Protein AF-A0A956WF31-F1 (afdb_monomer_lite)

Structure (mmCIF, N/CA/C/O backbone):
data_AF-A0A956WF31-F1
#
_entry.id   AF-A0A956WF31-F1
#
loop_
_atom_site.group_PDB
_atom_site.id
_atom_site.type_symbol
_atom_site.label_atom_id
_atom_site.label_alt_id
_atom_site.label_comp_id
_atom_site.label_asym_id
_atom_site.label_entity_id
_atom_site.label_seq_id
_atom_site.pdbx_PDB_ins_code
_atom_site.Cartn_x
_atom_site.Cartn_y
_atom_site.Cartn_z
_atom_site.occupancy
_atom_site.B_iso_or_equiv
_atom_site.auth_seq_id
_atom_site.auth_comp_id
_atom_site.auth_asym_id
_atom_site.auth_atom_id
_atom_site.pdbx_PDB_model_num
ATOM 1 N N . MET A 1 1 ? 8.625 33.386 24.956 1.00 54.91 1 MET A N 1
ATOM 2 C CA . MET A 1 1 ? 9.769 32.524 25.328 1.00 54.91 1 MET A CA 1
ATOM 3 C C . MET A 1 1 ? 9.288 31.085 25.272 1.00 54.91 1 MET A C 1
ATOM 5 O O . MET A 1 1 ? 8.190 30.836 25.751 1.00 54.91 1 MET A O 1
ATOM 9 N N . ALA A 1 2 ? 10.024 30.176 24.630 1.00 57.44 2 ALA A N 1
ATOM 10 C CA . ALA A 1 2 ? 9.642 28.764 24.599 1.00 57.44 2 ALA A CA 1
ATOM 11 C C . ALA A 1 2 ? 9.961 28.107 25.951 1.00 57.44 2 ALA A C 1
ATOM 13 O O . ALA A 1 2 ? 11.035 28.339 26.504 1.00 57.44 2 ALA A O 1
ATOM 14 N N . SER A 1 3 ? 9.042 27.301 26.483 1.00 69.19 3 SER A N 1
ATOM 15 C CA . SER A 1 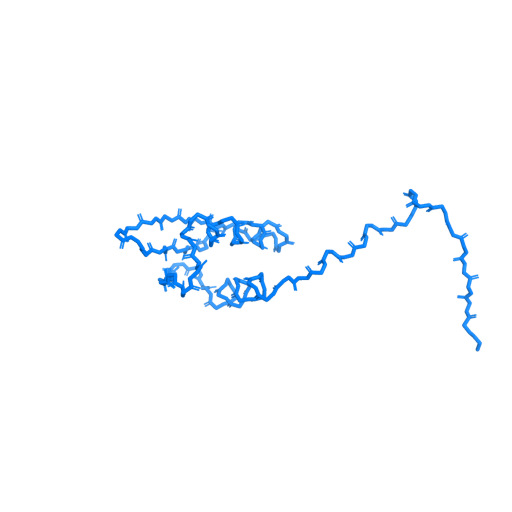3 ? 9.304 26.434 27.634 1.00 69.19 3 SER A CA 1
ATOM 16 C C . SER A 1 3 ? 10.054 25.187 27.168 1.00 69.19 3 SER A C 1
ATOM 18 O O . SER A 1 3 ? 9.565 24.475 26.292 1.00 69.19 3 SER A O 1
ATOM 20 N N . VAL A 1 4 ? 11.224 24.918 27.749 1.00 78.94 4 VAL A N 1
ATOM 21 C CA . VAL A 1 4 ? 12.024 23.723 27.447 1.00 78.94 4 VAL A CA 1
ATOM 22 C C . VAL A 1 4 ? 11.915 22.757 28.623 1.00 78.94 4 VAL A C 1
ATOM 24 O O . VAL A 1 4 ? 12.237 23.126 29.750 1.00 78.94 4 VAL A O 1
ATOM 27 N N . GLN A 1 5 ? 11.465 21.530 28.361 1.00 86.44 5 GLN A N 1
ATOM 28 C CA . GLN A 1 5 ? 11.407 20.445 29.339 1.00 86.44 5 GLN A CA 1
ATOM 29 C C . GLN A 1 5 ? 12.267 19.284 28.831 1.00 86.44 5 GLN A C 1
ATOM 31 O O . GLN A 1 5 ? 12.103 18.843 27.696 1.00 86.44 5 GLN A O 1
ATOM 36 N N . ILE A 1 6 ? 13.205 18.820 29.659 1.00 89.94 6 ILE A N 1
ATOM 37 C CA . ILE A 1 6 ? 14.081 17.679 29.363 1.00 89.94 6 ILE A CA 1
ATOM 38 C C . ILE A 1 6 ? 13.466 16.455 30.046 1.00 89.94 6 ILE A C 1
ATOM 40 O O . ILE A 1 6 ? 13.291 16.463 31.262 1.00 89.94 6 ILE A O 1
ATOM 44 N N . ILE A 1 7 ? 13.111 15.435 29.265 1.00 91.56 7 ILE A N 1
ATOM 45 C CA . ILE A 1 7 ? 12.496 14.181 29.733 1.00 91.56 7 ILE A CA 1
ATOM 46 C C . ILE A 1 7 ? 13.406 12.988 29.430 1.00 91.56 7 ILE A C 1
ATOM 48 O O . ILE A 1 7 ? 14.340 13.104 28.631 1.00 91.56 7 ILE A O 1
ATOM 52 N N . SER A 1 8 ? 13.139 11.843 30.059 1.00 81.31 8 SER A N 1
ATOM 53 C CA . SER A 1 8 ? 13.852 10.599 29.757 1.00 81.31 8 SER A CA 1
ATOM 54 C C . SER A 1 8 ? 13.411 10.015 28.405 1.00 81.31 8 SER A C 1
ATOM 56 O O . SER A 1 8 ? 12.265 10.184 27.990 1.00 81.31 8 SER A O 1
ATOM 58 N N . GLU A 1 9 ? 14.304 9.308 27.702 1.00 81.25 9 GLU A N 1
ATOM 59 C CA . GLU A 1 9 ? 14.013 8.742 26.370 1.00 81.25 9 GLU A CA 1
ATOM 60 C C . GLU A 1 9 ? 12.813 7.777 26.383 1.00 81.25 9 GLU A C 1
ATOM 62 O O . GLU A 1 9 ? 12.035 7.743 25.436 1.00 81.25 9 GLU A O 1
ATOM 67 N N . ASN A 1 10 ? 12.605 7.056 27.489 1.00 83.38 10 ASN A N 1
ATOM 68 C CA . ASN A 1 10 ? 11.494 6.110 27.648 1.00 83.38 10 ASN A CA 1
ATOM 69 C C . ASN A 1 10 ? 10.126 6.790 27.817 1.00 83.38 10 ASN A C 1
ATOM 71 O O . ASN A 1 10 ? 9.094 6.164 27.582 1.00 83.38 10 ASN A O 1
ATOM 75 N N . GLU A 1 11 ? 10.113 8.050 28.249 1.00 83.19 11 GLU A N 1
ATOM 76 C CA . GLU A 1 11 ? 8.903 8.871 28.369 1.00 83.19 11 GLU A CA 1
ATOM 77 C C . GLU A 1 11 ? 8.634 9.667 27.088 1.00 83.19 11 GLU A C 1
ATOM 79 O O . GLU A 1 11 ? 7.534 10.191 26.897 1.00 83.19 11 GLU A O 1
ATOM 84 N N . ALA A 1 12 ? 9.625 9.755 26.196 1.00 81.38 12 ALA A N 1
ATOM 85 C CA . ALA A 1 12 ? 9.457 10.391 24.907 1.00 81.38 12 ALA A CA 1
ATOM 86 C C . ALA A 1 12 ? 8.595 9.497 23.995 1.00 81.38 12 ALA A C 1
ATOM 88 O O . ALA A 1 12 ? 8.862 8.300 23.847 1.00 81.38 12 ALA A O 1
ATOM 89 N N . PRO A 1 13 ? 7.561 10.048 23.336 1.00 76.94 13 PRO A N 1
ATOM 90 C CA . PRO A 1 13 ? 6.843 9.304 22.315 1.00 76.94 13 PRO A CA 1
ATOM 91 C C . PRO A 1 13 ? 7.809 8.916 21.191 1.00 76.94 13 PRO A C 1
ATOM 93 O O . PRO A 1 13 ? 8.692 9.692 20.820 1.00 76.94 13 PRO A O 1
ATOM 96 N N . ALA A 1 14 ? 7.622 7.723 20.623 1.00 74.69 14 ALA A N 1
ATOM 97 C CA . ALA A 1 14 ? 8.450 7.262 19.515 1.00 74.69 14 ALA A CA 1
ATOM 98 C C . ALA A 1 14 ? 8.444 8.295 18.379 1.00 74.69 14 ALA A C 1
ATOM 100 O O . ALA A 1 14 ? 7.378 8.734 17.935 1.00 74.69 14 ALA A O 1
ATOM 101 N N . ALA A 1 15 ? 9.636 8.660 17.896 1.00 69.75 15 ALA A N 1
ATOM 102 C CA . ALA A 1 15 ? 9.760 9.597 16.791 1.00 69.75 15 ALA A CA 1
ATOM 103 C C . ALA A 1 15 ? 8.936 9.092 15.591 1.00 69.75 15 ALA A C 1
ATOM 105 O O . ALA A 1 15 ? 9.020 7.904 15.242 1.00 69.75 15 ALA A O 1
ATOM 106 N N . PRO A 1 16 ? 8.133 9.958 14.947 1.00 61.22 16 PRO A N 1
ATOM 107 C CA . PRO A 1 16 ? 7.384 9.562 13.769 1.00 61.22 16 PRO A CA 1
ATOM 108 C C . PRO A 1 16 ? 8.377 9.067 12.718 1.00 61.22 16 PRO A C 1
ATOM 110 O O . PRO A 1 16 ? 9.288 9.787 12.310 1.00 61.22 16 PRO A O 1
ATOM 113 N N . LYS A 1 17 ? 8.224 7.809 12.292 1.00 65.31 17 LYS A N 1
ATOM 114 C CA . LYS A 1 17 ? 9.058 7.259 11.222 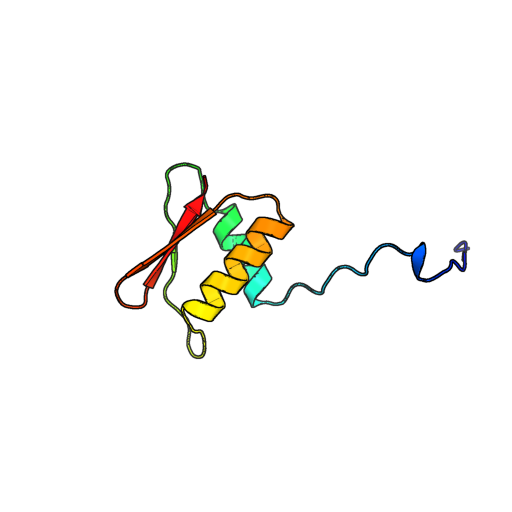1.00 65.31 17 LYS A CA 1
ATOM 115 C C . LYS A 1 17 ? 8.834 8.110 9.979 1.00 65.31 17 LYS A C 1
ATOM 117 O O . LYS A 1 17 ? 7.700 8.205 9.508 1.00 65.31 17 LYS A O 1
ATOM 122 N N . ALA A 1 18 ? 9.905 8.715 9.466 1.00 62.88 18 ALA A N 1
ATOM 123 C CA . ALA A 1 18 ? 9.856 9.485 8.232 1.00 62.88 18 ALA A CA 1
ATOM 124 C C . ALA A 1 18 ? 9.172 8.646 7.143 1.00 62.88 18 ALA A C 1
ATOM 126 O O . ALA A 1 18 ? 9.584 7.519 6.849 1.00 62.88 18 ALA A O 1
ATOM 127 N N . MET A 1 19 ? 8.081 9.173 6.590 1.00 66.94 19 MET A N 1
ATOM 128 C CA . MET A 1 19 ? 7.340 8.483 5.547 1.00 66.94 19 MET A CA 1
ATOM 129 C C . MET A 1 19 ? 8.148 8.594 4.255 1.00 66.94 19 MET A C 1
ATOM 131 O O . MET A 1 19 ? 8.373 9.690 3.747 1.00 66.94 19 MET A O 1
ATOM 135 N N . THR A 1 20 ? 8.624 7.463 3.739 1.00 79.00 20 THR A N 1
ATOM 136 C CA . THR A 1 20 ? 9.322 7.435 2.451 1.00 79.00 20 THR A CA 1
ATOM 137 C C . THR A 1 20 ? 8.360 7.814 1.325 1.00 79.00 20 THR A C 1
ATOM 139 O O . THR A 1 20 ? 7.147 7.633 1.450 1.00 79.00 20 THR A O 1
ATOM 142 N N . ARG A 1 21 ? 8.890 8.283 0.190 1.00 76.94 21 ARG A N 1
ATOM 143 C CA . ARG A 1 21 ? 8.086 8.592 -1.006 1.00 76.94 21 ARG A CA 1
ATOM 144 C C . ARG A 1 21 ? 7.158 7.432 -1.401 1.00 76.94 21 ARG A C 1
ATOM 146 O O . ARG A 1 21 ? 5.969 7.637 -1.604 1.00 76.94 21 ARG A O 1
ATOM 153 N N . ALA A 1 22 ? 7.668 6.201 -1.378 1.00 73.44 22 ALA A N 1
ATOM 154 C CA . ALA A 1 22 ? 6.878 5.000 -1.660 1.00 73.44 22 ALA A CA 1
ATOM 155 C C . ALA A 1 22 ? 5.720 4.777 -0.664 1.00 73.44 22 ALA A C 1
ATOM 157 O O . ALA A 1 22 ? 4.656 4.277 -1.032 1.00 73.44 22 ALA A O 1
ATOM 158 N N . ALA A 1 23 ? 5.905 5.145 0.607 1.00 78.44 23 ALA A N 1
ATOM 159 C CA . ALA A 1 23 ? 4.851 5.060 1.612 1.00 78.44 23 ALA A CA 1
ATOM 160 C C . ALA A 1 23 ? 3.786 6.156 1.425 1.00 78.44 23 ALA A C 1
ATOM 162 O O . ALA A 1 23 ? 2.602 5.879 1.615 1.00 78.44 23 ALA A O 1
ATOM 163 N N . GLN A 1 24 ? 4.178 7.359 0.992 1.00 82.94 24 GLN A N 1
ATOM 164 C CA . GLN A 1 24 ? 3.235 8.421 0.617 1.00 82.94 24 GLN A CA 1
ATOM 165 C C . GLN A 1 24 ? 2.393 8.018 -0.600 1.00 82.94 24 GLN A C 1
ATOM 167 O O . GLN A 1 24 ? 1.172 8.151 -0.573 1.00 82.94 24 GLN A O 1
ATOM 172 N N . GLU A 1 25 ? 3.028 7.458 -1.632 1.00 83.12 25 GLU A N 1
ATOM 173 C CA . GLU A 1 25 ? 2.348 6.935 -2.824 1.00 83.12 25 GLU A CA 1
ATOM 174 C C . GLU A 1 25 ? 1.362 5.816 -2.449 1.00 83.12 25 GLU A C 1
ATOM 176 O O . GLU A 1 25 ? 0.200 5.840 -2.854 1.00 83.12 25 GLU A O 1
ATOM 181 N N . SER A 1 26 ? 1.781 4.888 -1.583 1.00 83.69 26 SER A N 1
ATOM 182 C CA . SER A 1 26 ? 0.908 3.823 -1.072 1.00 83.69 26 SER A CA 1
ATOM 183 C C . SER A 1 26 ? -0.301 4.382 -0.313 1.00 83.69 26 SER A C 1
ATOM 185 O O . SER A 1 26 ? -1.417 3.897 -0.489 1.00 83.69 26 SER A O 1
ATOM 187 N N . LEU A 1 27 ? -0.108 5.414 0.514 1.00 84.88 27 LEU A N 1
ATOM 188 C CA . LEU A 1 27 ? -1.198 6.054 1.254 1.00 84.88 27 LEU A CA 1
ATOM 189 C C . LEU A 1 27 ? -2.183 6.758 0.316 1.00 84.88 27 LEU A C 1
ATOM 191 O O . LEU A 1 27 ? -3.391 6.650 0.511 1.00 84.88 27 LEU A O 1
ATOM 195 N N . ALA A 1 28 ? -1.684 7.437 -0.718 1.00 86.12 28 ALA A N 1
ATOM 196 C CA . ALA A 1 28 ? -2.528 8.080 -1.719 1.00 86.12 28 ALA A CA 1
ATOM 197 C C . ALA A 1 28 ? -3.433 7.061 -2.431 1.00 86.12 28 ALA A C 1
ATOM 199 O O . ALA A 1 28 ? -4.632 7.304 -2.567 1.00 86.12 28 ALA A O 1
ATOM 200 N N . ILE A 1 29 ? -2.892 5.894 -2.799 1.00 85.75 29 ILE A N 1
ATOM 201 C CA . ILE A 1 29 ? -3.671 4.796 -3.393 1.00 85.75 29 ILE A CA 1
ATOM 202 C C . ILE A 1 29 ? -4.751 4.308 -2.420 1.00 85.75 29 ILE A C 1
ATOM 204 O O . ILE A 1 29 ? -5.914 4.170 -2.801 1.00 85.75 29 ILE A O 1
ATOM 208 N N . LEU A 1 30 ? -4.392 4.074 -1.154 1.00 85.62 30 LEU A N 1
ATOM 209 C CA . LEU A 1 30 ? -5.339 3.600 -0.142 1.00 85.62 30 LEU A CA 1
ATOM 210 C C . LEU A 1 30 ? -6.455 4.611 0.151 1.00 85.62 30 LEU A C 1
ATOM 212 O O . LEU A 1 30 ? -7.592 4.199 0.355 1.00 85.62 30 LEU A O 1
ATOM 216 N N . ASN A 1 31 ? -6.163 5.911 0.118 1.00 86.00 31 ASN A N 1
ATOM 217 C CA . ASN A 1 31 ? -7.162 6.960 0.333 1.00 86.00 31 ASN A CA 1
ATOM 218 C C . ASN A 1 31 ? -8.134 7.117 -0.847 1.00 86.00 31 ASN A C 1
ATOM 220 O O . ASN A 1 31 ? -9.265 7.556 -0.655 1.00 86.00 31 ASN A O 1
ATOM 224 N N . GLN A 1 32 ? -7.712 6.766 -2.065 1.00 85.25 32 GLN A N 1
ATOM 225 C CA . GLN A 1 32 ? -8.582 6.766 -3.247 1.00 85.25 32 GLN A CA 1
ATOM 226 C C . GLN A 1 32 ? -9.450 5.504 -3.343 1.00 85.25 32 GLN A C 1
ATOM 228 O O . GLN A 1 32 ? -10.470 5.488 -4.043 1.00 85.25 32 GLN A O 1
ATOM 233 N N . LEU A 1 33 ? -9.067 4.432 -2.647 1.00 86.19 33 LEU A N 1
ATOM 234 C CA . LEU A 1 33 ? -9.848 3.208 -2.592 1.00 86.19 33 LEU A CA 1
ATOM 235 C C . LEU A 1 33 ? -11.129 3.428 -1.782 1.00 86.19 33 LEU A C 1
ATOM 237 O O . LEU A 1 33 ? -11.125 3.903 -0.653 1.00 86.19 33 LEU A O 1
ATOM 241 N N . SER A 1 34 ? -12.252 3.023 -2.366 1.00 82.75 34 SER A N 1
ATOM 242 C CA . SER A 1 34 ? -13.548 2.937 -1.687 1.00 82.75 34 SER A CA 1
ATOM 243 C C . SER A 1 34 ? -13.936 1.473 -1.515 1.00 82.75 34 SER A C 1
ATOM 245 O O . SER A 1 34 ? -13.481 0.604 -2.267 1.00 82.75 34 SER A O 1
ATOM 247 N N . LYS A 1 35 ? -14.781 1.179 -0.519 1.00 77.44 35 LYS A N 1
ATOM 248 C CA . LYS A 1 35 ? -15.289 -0.182 -0.300 1.00 77.44 35 LYS A CA 1
ATOM 249 C C . LYS A 1 35 ? -15.931 -0.712 -1.586 1.00 77.44 35 LYS A C 1
ATOM 251 O O . LYS A 1 35 ? -16.765 -0.046 -2.187 1.00 77.44 35 LYS A O 1
ATOM 256 N N . GLY A 1 36 ? -15.514 -1.907 -2.005 1.00 78.62 36 GLY A N 1
ATOM 257 C CA . GLY A 1 36 ? -15.988 -2.551 -3.236 1.00 78.62 36 GLY A CA 1
ATOM 258 C C . GLY A 1 36 ? -15.169 -2.252 -4.496 1.00 78.62 36 GLY A C 1
ATOM 259 O O . GLY A 1 36 ? -15.375 -2.932 -5.497 1.00 78.62 36 GLY A O 1
ATOM 260 N N . LYS A 1 37 ? -14.211 -1.316 -4.459 1.00 87.38 37 LYS A N 1
ATOM 261 C CA . LYS A 1 37 ? -13.276 -1.074 -5.570 1.00 87.38 37 LYS A CA 1
ATOM 262 C C . LYS A 1 37 ? -11.936 -1.776 -5.348 1.00 87.38 37 LYS A C 1
ATOM 264 O O . LYS A 1 37 ? -11.544 -2.057 -4.215 1.00 87.38 37 LYS A O 1
ATOM 269 N N . VAL A 1 38 ? -11.247 -2.051 -6.453 1.00 91.75 38 VAL A N 1
ATOM 270 C CA . VAL A 1 38 ? -9.917 -2.669 -6.485 1.00 91.75 38 VAL A CA 1
ATOM 271 C C . VAL A 1 38 ? -8.966 -1.735 -7.228 1.00 91.75 38 VAL A C 1
ATOM 273 O O . VAL A 1 38 ? -9.289 -1.270 -8.318 1.00 91.75 38 VAL A O 1
ATOM 276 N N . ALA A 1 39 ? -7.805 -1.459 -6.642 1.00 91.94 39 ALA A N 1
ATOM 277 C CA . ALA A 1 39 ? -6.720 -0.726 -7.278 1.00 91.94 39 ALA A CA 1
ATOM 278 C C . ALA A 1 39 ? -5.831 -1.722 -8.019 1.00 91.94 39 ALA A C 1
ATOM 280 O O . ALA A 1 39 ? -5.454 -2.742 -7.444 1.00 91.94 39 ALA A O 1
ATOM 281 N N . ARG A 1 40 ? -5.498 -1.411 -9.272 1.00 93.44 40 ARG A N 1
ATOM 282 C CA . ARG A 1 40 ? -4.543 -2.147 -10.107 1.00 93.44 40 ARG A CA 1
ATOM 283 C C . ARG A 1 40 ? -3.247 -1.340 -10.163 1.00 93.44 40 ARG A C 1
ATOM 285 O O . ARG A 1 40 ? -3.279 -0.187 -10.580 1.00 93.44 40 ARG A O 1
ATOM 292 N N . ILE A 1 41 ? -2.140 -1.927 -9.720 1.00 90.69 41 ILE A N 1
ATOM 293 C CA . ILE A 1 41 ? -0.846 -1.261 -9.551 1.00 90.69 41 ILE A CA 1
ATOM 294 C C . ILE A 1 41 ? 0.203 -2.038 -10.342 1.00 90.69 41 ILE A C 1
ATOM 296 O O . ILE A 1 41 ? 0.524 -3.183 -10.017 1.00 90.69 41 ILE A O 1
ATOM 300 N N . GLU A 1 42 ? 0.746 -1.402 -11.370 1.00 91.25 42 GLU A N 1
ATOM 301 C CA . GLU A 1 42 ? 1.898 -1.910 -12.109 1.00 91.25 42 GLU A CA 1
ATOM 302 C C . GLU A 1 42 ? 3.183 -1.421 -11.420 1.00 91.25 42 GLU A C 1
ATOM 304 O O . GLU A 1 42 ? 3.272 -0.237 -11.081 1.00 91.25 42 GLU A O 1
ATOM 309 N N . PRO A 1 43 ? 4.165 -2.299 -11.149 1.00 89.06 43 PRO A N 1
ATOM 310 C CA . PRO A 1 43 ? 5.437 -1.874 -10.582 1.00 89.06 43 PRO A CA 1
ATOM 311 C C . PRO A 1 43 ? 6.161 -0.895 -11.501 1.00 89.06 43 PRO A C 1
ATOM 313 O O . PRO A 1 43 ? 6.327 -1.159 -12.689 1.00 89.06 43 PRO A O 1
ATOM 316 N N . GLY A 1 44 ? 6.630 0.216 -10.933 1.00 85.19 44 GLY A N 1
ATOM 317 C CA . GLY A 1 44 ? 7.555 1.105 -11.630 1.00 85.19 44 GLY A CA 1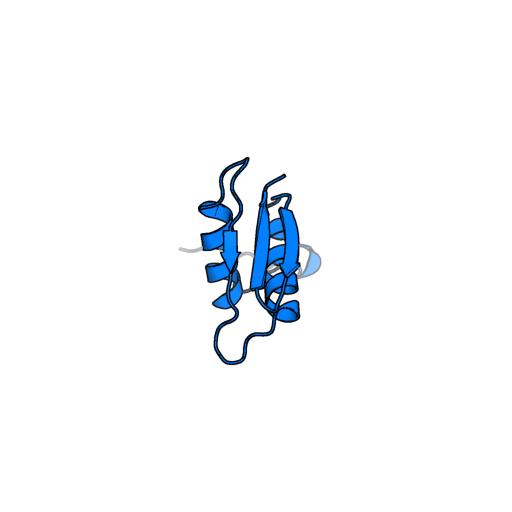
ATOM 318 C C . GLY A 1 44 ? 8.947 0.485 -11.779 1.00 85.19 44 GLY A C 1
ATOM 319 O O . GLY A 1 44 ? 9.269 -0.545 -11.179 1.00 85.19 44 GLY A O 1
ATOM 320 N N . GLU A 1 45 ? 9.808 1.146 -12.546 1.00 83.88 45 GLU A N 1
ATOM 321 C CA . GLU A 1 45 ? 11.196 0.722 -12.731 1.00 83.88 45 GLU A CA 1
ATOM 322 C C . GLU A 1 45 ? 11.933 0.605 -11.381 1.00 83.88 45 GLU A C 1
ATOM 324 O O . GLU A 1 45 ? 11.855 1.487 -10.523 1.00 83.88 45 GLU A O 1
ATOM 329 N N . GLY A 1 46 ? 12.603 -0.531 -11.153 1.00 84.56 46 GLY A N 1
ATOM 330 C CA . GLY A 1 46 ? 13.294 -0.831 -9.892 1.00 84.56 46 GLY A CA 1
ATOM 331 C C . GLY A 1 46 ? 12.385 -1.209 -8.710 1.00 84.56 46 GLY A C 1
ATOM 332 O O . GLY A 1 46 ? 12.891 -1.526 -7.631 1.00 84.56 46 GLY A O 1
ATOM 333 N N . GLN A 1 47 ? 11.060 -1.225 -8.881 1.00 85.69 47 GLN A N 1
ATOM 334 C CA . GLN A 1 47 ? 10.126 -1.703 -7.862 1.00 85.69 47 GLN A CA 1
ATOM 335 C C . GLN A 1 47 ? 9.771 -3.174 -8.090 1.00 85.69 47 GLN A C 1
ATOM 337 O O . GLN A 1 47 ? 9.489 -3.612 -9.199 1.00 85.69 47 GLN A O 1
ATOM 342 N N . SER A 1 48 ? 9.733 -3.95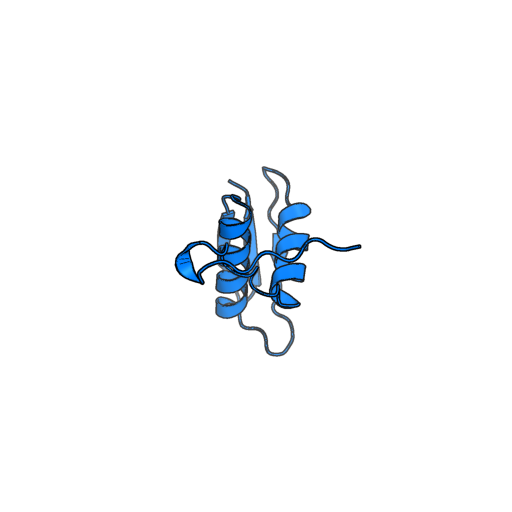2 -7.007 1.00 91.50 48 SER A N 1
ATOM 343 C CA . SER A 1 48 ? 9.227 -5.326 -7.043 1.00 91.50 48 SER A CA 1
ATOM 344 C C . SER A 1 48 ? 7.816 -5.399 -6.465 1.00 91.50 48 SER A C 1
ATOM 346 O O . SER A 1 48 ? 7.491 -4.691 -5.507 1.00 91.50 48 SER A O 1
ATOM 348 N N . ILE A 1 49 ? 6.998 -6.331 -6.966 1.00 91.94 49 ILE A N 1
ATOM 349 C CA . ILE A 1 49 ? 5.666 -6.630 -6.408 1.00 91.94 49 ILE A CA 1
ATOM 350 C C . ILE A 1 49 ? 5.741 -6.919 -4.906 1.00 91.94 49 ILE A C 1
ATOM 352 O O . ILE A 1 49 ? 4.923 -6.434 -4.124 1.00 91.94 49 ILE A O 1
ATOM 356 N N . ARG A 1 50 ? 6.763 -7.668 -4.477 1.00 91.25 50 ARG A N 1
ATOM 357 C CA . ARG A 1 50 ? 7.010 -7.957 -3.058 1.00 91.25 50 ARG A CA 1
ATOM 358 C C . ARG A 1 50 ? 7.266 -6.678 -2.254 1.00 91.25 50 ARG A C 1
ATOM 360 O O . ARG A 1 50 ? 6.736 -6.539 -1.152 1.00 91.25 50 ARG A O 1
ATOM 367 N N . GLY A 1 51 ? 8.057 -5.753 -2.798 1.00 90.38 51 GLY A N 1
ATOM 368 C CA . GLY A 1 51 ? 8.320 -4.450 -2.189 1.00 90.38 51 GLY A CA 1
ATOM 369 C C . GLY A 1 51 ? 7.050 -3.612 -2.045 1.00 90.38 51 GLY A C 1
ATOM 370 O O . GLY A 1 51 ? 6.779 -3.100 -0.959 1.00 90.38 51 GLY A O 1
ATOM 371 N N . LEU A 1 52 ? 6.228 -3.550 -3.096 1.00 90.31 52 LEU A N 1
ATOM 372 C CA . LEU A 1 52 ? 4.946 -2.841 -3.082 1.00 90.31 52 LEU A CA 1
ATOM 373 C C . LEU A 1 52 ? 3.978 -3.416 -2.044 1.00 90.31 52 LEU A C 1
ATOM 375 O O . LEU A 1 52 ? 3.464 -2.671 -1.212 1.00 90.31 52 LEU A O 1
ATOM 379 N N . LYS A 1 53 ? 3.804 -4.743 -2.013 1.00 92.19 53 LYS A N 1
ATOM 380 C CA . LYS A 1 53 ? 2.987 -5.435 -1.001 1.00 92.19 53 LYS A CA 1
ATOM 381 C C . LYS A 1 53 ? 3.415 -5.091 0.425 1.00 92.19 53 LYS A C 1
ATOM 383 O O . LYS A 1 53 ? 2.571 -4.815 1.273 1.00 92.19 53 LYS A O 1
ATOM 388 N N . SER A 1 54 ? 4.722 -5.099 0.692 1.00 92.56 54 SER A N 1
ATOM 389 C CA . SER A 1 54 ? 5.272 -4.759 2.010 1.00 92.56 54 SER A CA 1
ATOM 390 C C . SER A 1 54 ? 4.969 -3.307 2.394 1.00 92.56 54 SER A C 1
ATOM 392 O O . SER A 1 54 ? 4.509 -3.042 3.507 1.00 92.56 54 SER A O 1
ATOM 394 N N . SER A 1 55 ? 5.170 -2.368 1.466 1.00 90.19 55 SER A N 1
ATOM 395 C CA . SER A 1 55 ? 4.880 -0.945 1.676 1.00 90.19 55 SER A CA 1
ATOM 396 C C . SER A 1 55 ? 3.398 -0.699 1.951 1.00 90.19 55 SER A C 1
ATOM 398 O O . SER A 1 55 ? 3.063 -0.064 2.952 1.00 90.19 55 SER A O 1
ATOM 400 N N . ILE A 1 56 ? 2.509 -1.269 1.134 1.00 91.06 56 ILE A N 1
ATOM 401 C CA . ILE A 1 56 ? 1.058 -1.117 1.286 1.00 91.06 56 ILE A CA 1
ATOM 402 C C . ILE A 1 56 ? 0.582 -1.715 2.609 1.00 91.06 56 ILE A C 1
ATOM 404 O O . ILE A 1 56 ? -0.149 -1.047 3.337 1.00 91.06 56 ILE A O 1
ATOM 408 N N . SER A 1 57 ? 1.040 -2.913 2.985 1.00 91.69 57 SER A N 1
ATOM 409 C CA . SER A 1 57 ? 0.690 -3.507 4.282 1.00 91.69 57 SER A CA 1
ATOM 410 C C . SER A 1 57 ? 1.147 -2.650 5.462 1.00 91.69 57 SER A C 1
ATOM 412 O O . SER A 1 57 ? 0.385 -2.461 6.407 1.00 91.69 57 SER A O 1
ATOM 414 N N . ARG A 1 58 ? 2.364 -2.092 5.419 1.00 90.44 58 ARG A N 1
ATOM 415 C CA . ARG A 1 58 ? 2.864 -1.204 6.485 1.00 90.44 58 ARG A CA 1
ATOM 416 C C . ARG A 1 58 ? 2.017 0.057 6.609 1.00 90.44 58 ARG A C 1
ATOM 418 O O . ARG A 1 58 ? 1.638 0.431 7.715 1.00 90.44 58 ARG A O 1
ATOM 425 N N . VAL A 1 59 ? 1.714 0.700 5.484 1.00 89.62 59 VAL A N 1
ATOM 426 C CA . VAL A 1 59 ? 0.909 1.925 5.464 1.00 89.62 59 VAL A CA 1
ATOM 427 C C . VAL A 1 59 ? -0.521 1.643 5.916 1.00 89.62 59 VAL A C 1
ATOM 429 O O . VAL A 1 59 ? -1.045 2.401 6.729 1.00 89.62 59 VAL A O 1
ATOM 432 N N . ALA A 1 60 ? -1.125 0.541 5.472 1.00 89.69 60 ALA A N 1
ATOM 433 C CA . ALA A 1 60 ? -2.454 0.129 5.907 1.00 89.69 60 ALA A CA 1
ATOM 434 C C . ALA A 1 60 ? -2.505 -0.081 7.429 1.00 89.69 60 ALA A C 1
ATOM 436 O O . ALA A 1 60 ? -3.341 0.525 8.096 1.00 89.69 60 ALA A O 1
ATOM 437 N N . THR A 1 61 ? -1.553 -0.830 7.997 1.00 88.94 61 THR A N 1
ATOM 438 C CA . THR A 1 61 ? -1.452 -1.048 9.451 1.00 88.94 61 THR A CA 1
ATOM 439 C C . THR A 1 61 ? -1.289 0.264 10.217 1.00 88.94 61 THR A C 1
ATOM 441 O O . THR A 1 61 ? -2.017 0.501 11.181 1.00 88.94 61 THR A O 1
ATOM 444 N N . ASN A 1 62 ? -0.395 1.150 9.769 1.00 87.12 62 ASN A N 1
ATOM 445 C CA . ASN A 1 62 ? -0.165 2.443 10.422 1.00 87.12 62 ASN A CA 1
ATOM 446 C C . ASN A 1 62 ? -1.409 3.346 10.403 1.00 87.12 62 ASN A C 1
ATOM 448 O O . ASN A 1 62 ? -1.615 4.120 11.333 1.00 87.12 62 ASN A O 1
ATOM 452 N N . ASN A 1 63 ? -2.250 3.227 9.372 1.00 84.81 63 ASN A N 1
ATOM 453 C CA . ASN A 1 63 ? -3.482 4.003 9.218 1.00 84.81 63 ASN A CA 1
ATOM 454 C C . ASN A 1 63 ? -4.739 3.240 9.671 1.00 84.81 63 ASN A C 1
ATOM 456 O O . ASN A 1 63 ? -5.853 3.703 9.440 1.00 84.81 63 ASN A O 1
ATOM 460 N N . LYS A 1 64 ? -4.582 2.076 10.320 1.00 87.56 64 LYS A N 1
ATOM 461 C CA . LYS A 1 64 ? -5.683 1.209 10.782 1.00 87.56 64 LYS A CA 1
ATOM 462 C C . LYS A 1 64 ? -6.656 0.797 9.663 1.00 87.56 64 LYS A C 1
ATOM 464 O O . LYS A 1 64 ? -7.834 0.549 9.916 1.00 87.56 64 LYS A O 1
ATOM 469 N N . LEU A 1 65 ? -6.162 0.694 8.431 1.00 87.94 65 LEU A N 1
ATOM 470 C CA . LEU A 1 65 ? -6.913 0.222 7.272 1.00 87.94 65 LEU A CA 1
ATOM 471 C C . LEU A 1 65 ? -6.744 -1.291 7.125 1.00 87.94 65 LEU A C 1
ATOM 473 O O . LEU A 1 65 ? -5.638 -1.820 7.239 1.00 87.94 65 LEU A O 1
ATOM 477 N N . LYS A 1 66 ? -7.838 -1.995 6.831 1.00 89.81 66 LYS A N 1
ATOM 478 C CA . LYS A 1 66 ? -7.795 -3.412 6.461 1.00 89.81 66 LYS A CA 1
ATOM 479 C C . LYS A 1 66 ? -7.773 -3.527 4.946 1.00 89.81 66 LYS A C 1
ATOM 481 O O . LYS A 1 66 ? -8.645 -2.991 4.267 1.00 89.81 66 LYS A O 1
ATOM 486 N N . VAL A 1 67 ? -6.769 -4.224 4.424 1.00 91.25 67 VAL A N 1
ATOM 487 C CA . VAL A 1 67 ? -6.584 -4.419 2.985 1.00 91.25 67 VAL A CA 1
ATOM 488 C C . VAL A 1 67 ? -6.404 -5.895 2.659 1.00 91.25 67 VAL A C 1
ATOM 490 O O . VAL A 1 67 ? -5.763 -6.637 3.402 1.00 91.25 67 VAL A O 1
ATOM 493 N N . THR A 1 68 ? -6.938 -6.311 1.519 1.00 92.75 68 THR A N 1
ATOM 494 C CA . THR A 1 68 ? -6.586 -7.562 0.848 1.00 92.75 68 THR A CA 1
ATOM 495 C C . THR A 1 68 ? -5.772 -7.218 -0.386 1.00 92.75 68 THR A C 1
ATOM 497 O O . THR A 1 68 ? -6.132 -6.305 -1.128 1.00 92.75 68 THR A O 1
ATOM 500 N N . GLN A 1 69 ? -4.680 -7.945 -0.607 1.00 93.94 69 GLN A N 1
ATOM 501 C CA . GLN A 1 69 ? -3.800 -7.732 -1.749 1.00 93.94 69 GLN A CA 1
ATOM 502 C C . GLN A 1 69 ? -3.386 -9.063 -2.377 1.00 93.94 69 GLN A C 1
ATOM 504 O O . GLN A 1 69 ? -3.087 -10.018 -1.659 1.00 93.94 69 GLN A O 1
ATOM 509 N N . TRP A 1 70 ? -3.352 -9.123 -3.703 1.00 95.25 70 TRP A N 1
ATOM 510 C CA . TRP A 1 70 ? -2.945 -10.297 -4.481 1.00 95.25 70 TRP A CA 1
ATOM 511 C C . TRP A 1 70 ? -2.259 -9.844 -5.767 1.00 95.25 70 TRP A C 1
ATOM 513 O O . TRP A 1 70 ? -2.422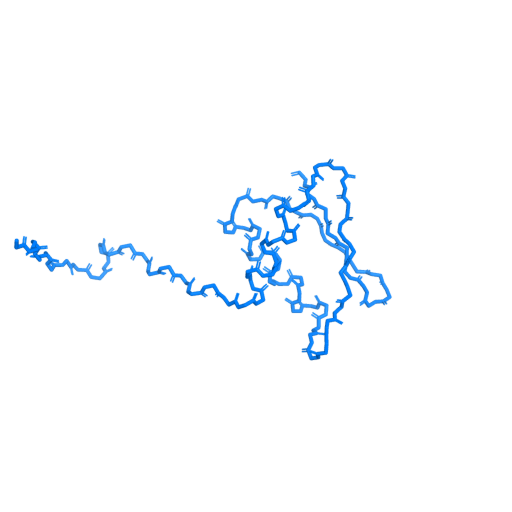 -8.703 -6.185 1.00 95.25 70 TRP A O 1
ATOM 523 N N . ASP A 1 71 ? -1.453 -10.704 -6.374 1.00 95.12 71 ASP A N 1
ATOM 524 C CA . ASP A 1 71 ? -0.757 -10.408 -7.624 1.00 95.12 71 ASP A CA 1
ATOM 525 C C . ASP A 1 71 ? -1.132 -11.406 -8.715 1.00 95.12 71 ASP A C 1
ATOM 527 O O . ASP A 1 71 ? -1.369 -12.579 -8.433 1.00 95.12 71 ASP A O 1
ATOM 531 N N . VAL A 1 72 ? -1.210 -1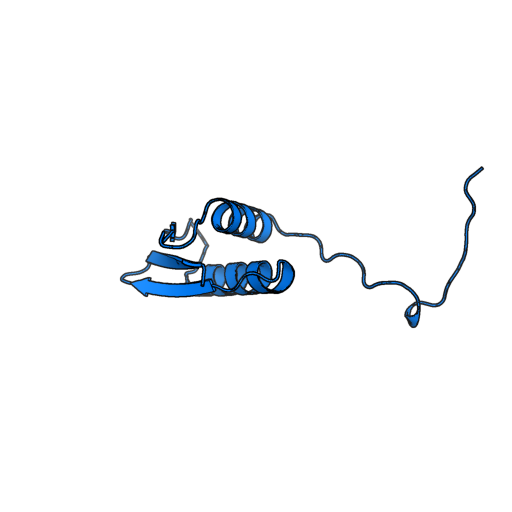0.914 -9.950 1.00 95.06 72 VAL A N 1
ATOM 532 C CA . VAL A 1 72 ? -1.457 -11.705 -11.161 1.00 95.06 72 VAL A CA 1
ATOM 533 C C . VAL A 1 72 ? -0.554 -11.141 -12.251 1.00 95.06 72 VAL A C 1
ATOM 535 O O . VAL A 1 72 ? -0.575 -9.932 -12.479 1.00 95.06 72 VAL A O 1
ATOM 538 N N . ASP A 1 73 ? 0.266 -11.991 -12.871 1.00 92.25 73 ASP A N 1
ATOM 539 C CA . ASP A 1 73 ? 1.149 -11.648 -13.999 1.00 92.25 73 ASP A CA 1
ATOM 540 C C . ASP A 1 73 ? 1.998 -10.381 -13.788 1.00 92.25 73 ASP A C 1
ATOM 542 O O . ASP A 1 73 ? 2.146 -9.542 -14.672 1.00 92.25 73 ASP A O 1
ATOM 546 N N . GLY A 1 74 ? 2.551 -10.213 -12.582 1.00 90.50 74 GLY A N 1
ATOM 547 C CA . GLY A 1 74 ? 3.407 -9.067 -12.262 1.00 90.50 74 GLY A CA 1
ATOM 548 C C . GLY A 1 74 ? 2.656 -7.760 -11.993 1.00 90.50 74 GLY A C 1
ATOM 549 O O . GLY A 1 74 ? 3.293 -6.714 -11.904 1.00 90.50 74 GLY A O 1
ATOM 550 N N . VAL A 1 75 ? 1.334 -7.809 -11.811 1.00 93.88 75 VAL A N 1
ATOM 551 C CA . VAL A 1 75 ? 0.488 -6.669 -11.430 1.00 93.88 75 VAL A CA 1
ATOM 552 C C . VAL A 1 75 ? -0.092 -6.896 -10.037 1.00 93.88 75 VAL A C 1
ATOM 554 O O . VAL A 1 75 ? -0.595 -7.979 -9.734 1.00 93.88 75 VAL A O 1
ATOM 557 N N . LEU A 1 76 ? -0.039 -5.876 -9.179 1.00 94.12 76 LEU A N 1
ATOM 558 C CA . LEU A 1 76 ? -0.576 -5.922 -7.820 1.00 94.12 76 LEU A CA 1
ATOM 559 C C . LEU A 1 76 ? -2.004 -5.376 -7.784 1.00 94.12 76 LEU A C 1
ATOM 561 O O . LEU A 1 76 ? -2.275 -4.269 -8.242 1.00 94.12 76 LEU A O 1
ATOM 565 N N . TYR A 1 77 ? -2.904 -6.128 -7.167 1.00 94.56 77 TYR A N 1
ATOM 566 C CA . TYR A 1 77 ? -4.278 -5.732 -6.905 1.00 94.56 77 TYR A CA 1
ATOM 567 C C . TYR A 1 77 ? -4.484 -5.511 -5.411 1.00 94.56 77 TYR A C 1
ATOM 569 O O . TYR A 1 77 ? -4.025 -6.313 -4.595 1.00 94.56 77 TYR A O 1
ATOM 577 N N . VAL A 1 78 ? -5.175 -4.430 -5.046 1.00 93.31 78 VAL A N 1
ATOM 578 C CA . VAL A 1 78 ? -5.431 -4.057 -3.646 1.00 93.31 78 VAL A CA 1
ATOM 579 C C . VAL A 1 78 ? -6.885 -3.647 -3.455 1.00 93.31 78 VAL A C 1
ATOM 581 O O . VAL A 1 78 ? -7.428 -2.865 -4.232 1.00 93.31 78 VAL A O 1
ATOM 584 N N . LYS A 1 79 ? -7.513 -4.150 -2.395 1.00 92.88 79 LYS A N 1
ATOM 585 C CA . LYS A 1 79 ? -8.904 -3.876 -2.016 1.00 92.88 79 LYS A CA 1
ATOM 586 C C . LYS A 1 79 ? -8.991 -3.550 -0.525 1.00 92.88 79 LYS A C 1
ATOM 588 O O . LYS A 1 79 ? -8.336 -4.214 0.272 1.00 92.88 79 LYS A O 1
ATOM 593 N N . LEU A 1 80 ? -9.838 -2.591 -0.143 1.00 88.81 80 LEU A N 1
ATOM 594 C CA . LEU A 1 80 ? -10.203 -2.359 1.263 1.00 88.81 80 LEU A CA 1
ATOM 595 C C . LEU A 1 80 ? -11.257 -3.371 1.740 1.00 88.81 80 LEU A C 1
ATOM 597 O O . LEU A 1 80 ? -12.197 -3.686 1.001 1.00 88.81 80 LEU A O 1
ATOM 601 N N . VAL A 1 81 ? -11.107 -3.840 2.981 1.00 84.75 81 VAL A N 1
ATOM 602 C CA . VAL A 1 81 ? -12.026 -4.764 3.671 1.00 84.75 81 VAL A CA 1
ATOM 603 C C . VAL A 1 81 ? -12.777 -4.032 4.775 1.00 84.75 81 VAL A C 1
ATOM 605 O O . VAL A 1 81 ? -12.112 -3.399 5.623 1.00 84.75 81 VAL A O 1
#

pLDDT: mean 85.0, std 8.89, range [54.91, 95.25]

Sequence (81 aa):
MASVQIISENEAPAAPKAMTRAAQESLAILNQLSKGKVARIEPGEGQSIRGLKSSISRVATNNKLKVTQWDVDGVLYVKLV

Secondary structure (DSSP, 8-state):
--------TTTSPPPPPP--HHHHHHHHHHHH--TT-EEEEPPPTT--HHHHHHHHHHHHHHTT--EEEEEETTEEEEEE-

Radius of gyration: 17.05 Å; chains: 1; bounding box: 30×44×44 Å

Foldseek 3Di:
DDDDDDDDPVPDDPDPDPQDPLLVVLVVQVVPADAPDKDKAADDPPDAPVNNVVSNVVSCVVVVWAKDWDDDPRIIIIHTD